Protein AF-A0A6G0Z2S0-F1 (afdb_monomer_lite)

InterPro domains:
  IPR000845 Nucleoside phosphorylase domain [PF01048] (6-72)
  IPR035994 Nucleoside phosphorylase superfamily [G3DSA:3.40.50.1580] (1-78)
  IPR035994 Nucleoside phosphorylase superfamily [SSF53167] (2-75)

Organism: Aphis craccivora (NCBI:txid307492)

Sequence (108 aa):
MEYLEKLKFNGVRNIEMESLAFAALTHHAGIKAAVVCVTLLDRLKGDQIHYPKEVLDEWQQRPQKLVCRYIKKYLSKRGLILNNHCGSVNVKSPRRFKLVQQESESYD

Foldseek 3Di:
DVVVVVCVVVVDDDDDDPVVVVVVVCVVVVHDDDDDDFDQDDVVVHDDRPDDPVVVVVRRCVSVVVVVVVVVVVCVVVVNDDPPPPPDPPPPDPVVVVVVVVVVVVVD

Radius of gyration: 26.08 Å; chains: 1; bounding box: 57×58×58 Å

Secondary structure (DSSP, 8-state):
-HHHHHHHHTT-----SSHHHHHHHHHHTT---------S--TTT-SS--S-HHHHHHHHHHHHHHHHHHHHHHHHHTTSS-----S----S-HHHHHHHHHHHHT--

Structure (mmCIF, N/CA/C/O backbone):
data_AF-A0A6G0Z2S0-F1
#
_entry.id   AF-A0A6G0Z2S0-F1
#
loop_
_atom_site.group_PDB
_atom_site.id
_atom_site.type_symbol
_atom_site.label_atom_id
_atom_site.label_alt_id
_atom_site.label_comp_id
_atom_site.label_asym_id
_atom_site.label_entity_id
_atom_site.label_seq_id
_atom_site.pdbx_PDB_ins_code
_atom_site.Cartn_x
_atom_site.Cartn_y
_atom_site.Cartn_z
_atom_site.occupancy
_atom_site.B_iso_or_equiv
_atom_site.auth_seq_id
_atom_site.auth_comp_id
_atom_site.auth_asym_id
_atom_site.auth_atom_id
_atom_site.pdbx_PDB_model_num
ATOM 1 N N . MET A 1 1 ? 17.472 3.963 -14.757 1.00 82.06 1 MET A N 1
ATOM 2 C CA . MET A 1 1 ? 16.684 3.657 -13.537 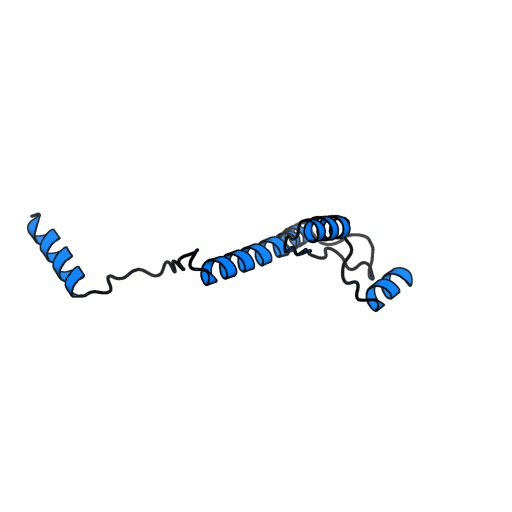1.00 82.06 1 MET A CA 1
ATOM 3 C C . MET A 1 1 ? 16.778 4.736 -12.468 1.00 82.06 1 MET A C 1
ATOM 5 O O . MET A 1 1 ? 16.147 4.613 -11.423 1.00 82.06 1 MET A O 1
ATOM 9 N N . GLU A 1 2 ? 17.483 5.825 -12.772 1.00 96.38 2 GLU A N 1
ATOM 10 C CA . GLU A 1 2 ? 17.801 6.905 -11.844 1.00 96.38 2 GLU A CA 1
ATOM 11 C C . GLU A 1 2 ? 16.577 7.470 -11.110 1.00 96.38 2 GLU A C 1
ATOM 13 O O . GLU A 1 2 ? 16.624 7.677 -9.902 1.00 96.38 2 GLU A O 1
ATOM 18 N N . TYR A 1 3 ? 15.440 7.639 -11.797 1.00 98.00 3 TYR A N 1
ATOM 19 C CA . TYR A 1 3 ? 14.217 8.139 -11.164 1.00 98.00 3 TYR A CA 1
ATOM 20 C C . TYR A 1 3 ? 13.695 7.213 -10.052 1.00 98.00 3 TYR A C 1
ATOM 22 O O . TYR A 1 3 ? 13.448 7.664 -8.936 1.00 98.00 3 TYR A O 1
ATOM 30 N N . LEU A 1 4 ? 13.562 5.910 -10.324 1.00 97.94 4 LEU A N 1
ATOM 31 C CA . LEU A 1 4 ? 13.055 4.940 -9.346 1.00 97.94 4 LEU A CA 1
ATOM 32 C C . LEU A 1 4 ? 14.047 4.727 -8.194 1.00 97.94 4 LEU A C 1
ATOM 34 O O . LEU A 1 4 ? 13.640 4.564 -7.043 1.00 97.94 4 LEU A O 1
ATOM 38 N N . GLU A 1 5 ? 15.346 4.783 -8.480 1.00 97.81 5 GLU A N 1
ATOM 39 C CA . GLU A 1 5 ? 16.394 4.741 -7.458 1.00 97.81 5 GLU A CA 1
ATOM 40 C C . GLU A 1 5 ? 16.353 5.975 -6.556 1.00 97.81 5 GLU A C 1
ATOM 42 O O . GLU A 1 5 ? 16.408 5.836 -5.333 1.00 97.81 5 GLU A O 1
ATOM 47 N N . LYS A 1 6 ? 16.143 7.167 -7.127 1.00 98.44 6 LYS A N 1
ATOM 48 C CA . LYS A 1 6 ? 15.919 8.401 -6.368 1.00 98.44 6 LYS A CA 1
ATOM 49 C C . LYS A 1 6 ? 14.677 8.295 -5.487 1.00 98.44 6 LYS A C 1
ATOM 51 O O . LYS A 1 6 ? 14.733 8.685 -4.322 1.00 98.44 6 LYS A O 1
ATOM 56 N N . LEU A 1 7 ? 13.567 7.746 -5.985 1.00 98.00 7 LEU A N 1
ATOM 57 C CA . LEU A 1 7 ? 12.373 7.513 -5.162 1.00 98.00 7 LEU A CA 1
ATOM 58 C C . LEU A 1 7 ? 12.680 6.579 -3.982 1.00 98.00 7 LEU A C 1
ATOM 60 O O . LEU A 1 7 ? 12.366 6.904 -2.835 1.00 98.00 7 LEU A O 1
ATOM 64 N N . LYS A 1 8 ? 13.352 5.452 -4.242 1.00 97.69 8 LYS A N 1
ATOM 65 C CA . LYS A 1 8 ? 13.761 4.500 -3.200 1.00 97.69 8 LYS A CA 1
ATOM 66 C C . LYS A 1 8 ? 14.693 5.141 -2.170 1.00 97.69 8 LYS A C 1
ATOM 68 O O . LYS A 1 8 ? 14.518 4.896 -0.971 1.00 97.69 8 LYS A O 1
ATOM 73 N N . PHE A 1 9 ? 15.644 5.960 -2.616 1.00 98.19 9 PHE A N 1
ATOM 74 C CA . PHE A 1 9 ? 16.543 6.728 -1.753 1.00 98.19 9 PHE A CA 1
ATOM 75 C C . PHE A 1 9 ? 15.762 7.678 -0.834 1.00 98.19 9 PHE A C 1
ATOM 77 O O . PHE A 1 9 ? 16.020 7.716 0.364 1.00 98.19 9 PHE A O 1
ATOM 84 N N . ASN A 1 10 ? 14.723 8.339 -1.353 1.00 98.31 10 ASN A N 1
ATOM 85 C CA . ASN A 1 10 ? 13.822 9.204 -0.581 1.00 98.31 10 ASN A CA 1
ATOM 86 C C . ASN A 1 10 ? 12.774 8.439 0.258 1.00 98.31 10 ASN A C 1
ATOM 88 O O . ASN A 1 10 ? 11.826 9.033 0.763 1.00 98.31 10 ASN A O 1
ATOM 92 N N . GLY A 1 11 ? 12.916 7.120 0.419 1.00 98.25 11 GLY A N 1
ATOM 93 C CA . GLY A 1 11 ? 12.063 6.323 1.304 1.00 98.25 11 GLY A CA 1
ATOM 94 C C . GLY A 1 11 ? 10.790 5.763 0.666 1.00 98.25 11 GLY A C 1
ATOM 95 O O . GLY A 1 11 ? 10.074 5.024 1.337 1.00 98.25 11 GLY A O 1
ATOM 96 N N . VAL A 1 12 ? 10.527 6.011 -0.621 1.00 97.94 12 VAL A N 1
ATOM 97 C CA . VAL A 1 12 ? 9.392 5.393 -1.326 1.00 97.94 12 VAL A CA 1
ATOM 98 C C . VAL A 1 12 ? 9.617 3.879 -1.425 1.00 97.94 12 VAL A C 1
ATOM 100 O O . VAL A 1 12 ? 10.731 3.413 -1.6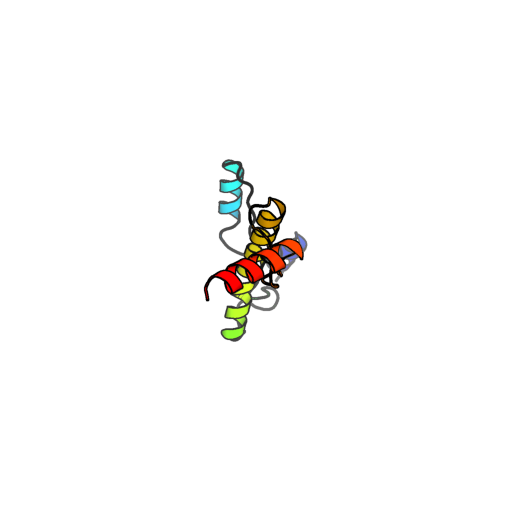91 1.00 97.94 12 VAL A O 1
ATOM 103 N N . ARG A 1 13 ? 8.573 3.088 -1.152 1.00 97.62 13 ARG A N 1
ATOM 104 C CA . ARG A 1 13 ? 8.635 1.610 -1.148 1.00 97.62 13 ARG A CA 1
ATOM 105 C C . ARG A 1 13 ? 7.635 0.945 -2.090 1.00 97.62 13 ARG A C 1
ATOM 107 O O . ARG A 1 13 ? 7.858 -0.194 -2.483 1.00 97.62 13 ARG A O 1
ATOM 114 N N . ASN A 1 14 ? 6.574 1.645 -2.469 1.00 98.19 14 ASN A N 1
ATOM 115 C CA . ASN A 1 14 ? 5.572 1.199 -3.428 1.00 98.19 14 ASN A CA 1
ATOM 116 C C . ASN A 1 14 ? 5.029 2.402 -4.215 1.00 98.19 14 ASN A C 1
ATOM 118 O O . ASN A 1 14 ? 5.306 3.550 -3.871 1.00 98.19 14 ASN A O 1
ATOM 122 N N . ILE A 1 15 ? 4.279 2.119 -5.278 1.00 98.12 15 ILE A N 1
ATOM 123 C CA . ILE A 1 15 ? 3.628 3.113 -6.135 1.00 98.12 15 ILE A CA 1
ATOM 124 C C . ILE A 1 15 ? 2.193 2.623 -6.373 1.00 98.12 15 ILE A C 1
ATOM 126 O O . ILE A 1 15 ? 2.002 1.457 -6.713 1.00 98.12 15 ILE A O 1
ATOM 130 N N . GLU A 1 16 ? 1.212 3.493 -6.157 1.00 97.94 16 GLU A N 1
ATOM 131 C CA . GLU A 1 16 ? -0.226 3.298 -6.404 1.00 97.94 16 GLU A CA 1
ATOM 132 C C . GLU A 1 16 ? -0.848 4.662 -6.772 1.00 97.94 16 GLU A C 1
ATOM 134 O O . GLU A 1 16 ? -0.092 5.612 -6.996 1.00 97.94 16 GLU A O 1
ATOM 139 N N . MET A 1 17 ? -2.171 4.763 -6.937 1.00 98.31 17 MET A N 1
ATOM 140 C CA . MET A 1 17 ? -2.795 5.930 -7.579 1.00 98.31 17 MET A CA 1
ATOM 141 C C . MET A 1 17 ? -3.840 6.647 -6.711 1.00 98.31 17 MET A C 1
ATOM 143 O O . MET A 1 17 ? -4.354 7.688 -7.117 1.00 98.31 17 MET A O 1
ATOM 147 N N . GLU A 1 18 ? -4.142 6.147 -5.513 1.00 98.38 18 GLU A N 1
ATOM 148 C CA . GLU A 1 18 ? -5.297 6.577 -4.724 1.00 98.38 18 GLU A CA 1
ATOM 149 C C . GLU A 1 18 ? -4.915 7.212 -3.375 1.00 98.38 18 GLU A C 1
ATOM 151 O O . GLU A 1 18 ? -5.668 8.035 -2.839 1.00 98.38 18 GLU A O 1
ATOM 156 N N . SER A 1 19 ? -3.751 6.868 -2.813 1.00 97.75 19 SER A N 1
ATOM 157 C CA . SER A 1 19 ? -3.396 7.190 -1.425 1.00 97.75 19 SER A CA 1
ATOM 158 C C . SER A 1 19 ? -3.289 8.684 -1.156 1.00 97.75 19 SER A C 1
ATOM 160 O O . SER A 1 19 ? -3.670 9.120 -0.071 1.00 97.75 19 SER A O 1
ATOM 162 N N . LEU A 1 20 ? -2.829 9.480 -2.127 1.00 97.81 20 LEU A N 1
ATOM 163 C CA . LEU A 1 20 ? -2.675 10.926 -1.961 1.00 97.81 20 LEU A CA 1
ATOM 164 C C . LEU A 1 20 ? -4.027 11.601 -1.712 1.00 97.81 20 LEU A C 1
ATOM 166 O O . LEU A 1 20 ? -4.195 12.311 -0.718 1.00 97.81 20 LEU A O 1
ATOM 170 N N . ALA A 1 21 ? -4.997 11.354 -2.594 1.00 98.38 21 ALA A N 1
ATOM 171 C CA . ALA A 1 21 ? -6.334 11.923 -2.468 1.00 98.38 21 ALA A CA 1
ATOM 172 C C . ALA A 1 21 ? -7.034 11.391 -1.209 1.00 98.38 21 ALA A C 1
ATOM 174 O O . ALA A 1 21 ? -7.607 12.165 -0.442 1.00 98.38 21 ALA A O 1
ATOM 175 N N . PHE A 1 22 ? -6.921 10.086 -0.944 1.00 98.56 22 PHE A N 1
ATOM 176 C CA . PHE A 1 22 ? -7.492 9.459 0.245 1.00 98.56 22 PHE A CA 1
ATOM 177 C C . PHE A 1 22 ? -6.938 10.053 1.550 1.00 98.56 22 PHE A C 1
ATOM 179 O O . PHE A 1 22 ? -7.709 10.402 2.447 1.00 98.56 22 PHE A O 1
ATOM 186 N N . ALA A 1 23 ? -5.617 10.214 1.660 1.00 98.31 23 ALA A N 1
ATOM 187 C CA . ALA A 1 23 ? -4.971 10.786 2.837 1.00 98.31 23 ALA A CA 1
ATOM 188 C C . ALA A 1 23 ? -5.337 12.265 3.025 1.00 98.31 23 ALA A C 1
ATOM 190 O O . ALA A 1 23 ? -5.643 12.678 4.141 1.00 98.31 23 ALA A O 1
ATOM 191 N N . ALA A 1 24 ? -5.367 13.053 1.944 1.00 98.44 24 ALA A N 1
ATOM 192 C CA . ALA A 1 24 ? -5.733 14.465 2.012 1.00 98.44 24 ALA A CA 1
ATOM 193 C C . ALA A 1 24 ? -7.180 14.663 2.496 1.00 98.44 24 ALA A C 1
ATOM 195 O O . ALA A 1 24 ? -7.426 15.453 3.410 1.00 98.44 24 ALA A O 1
ATOM 196 N N . LEU A 1 25 ? -8.129 13.907 1.933 1.00 98.69 25 LEU A N 1
ATOM 197 C CA . LEU A 1 25 ? -9.549 13.999 2.287 1.00 98.69 25 LEU A CA 1
ATOM 198 C C . LEU A 1 25 ? -9.819 13.534 3.723 1.00 98.69 25 LEU A C 1
ATOM 200 O O . LEU A 1 25 ? -10.529 14.205 4.471 1.00 98.69 25 LEU A O 1
ATOM 204 N N . THR A 1 26 ? -9.237 12.406 4.133 1.00 98.62 26 THR A N 1
ATOM 205 C CA . THR A 1 26 ? -9.438 11.860 5.487 1.00 98.62 26 THR A CA 1
ATOM 206 C C . THR A 1 26 ? -8.808 12.742 6.559 1.00 98.62 26 THR A C 1
ATOM 208 O O . THR A 1 26 ? -9.438 12.988 7.589 1.00 98.62 26 THR A O 1
ATOM 211 N N . HIS A 1 27 ? -7.620 13.290 6.291 1.00 98.50 27 HIS A N 1
ATOM 212 C CA . HIS A 1 27 ? -6.991 1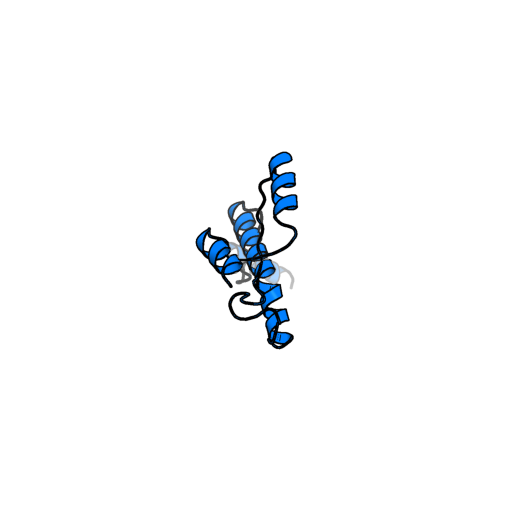4.279 7.159 1.00 98.50 27 HIS A CA 1
ATOM 213 C C . HIS A 1 27 ? -7.860 15.534 7.306 1.00 98.50 27 HIS A C 1
ATOM 215 O O . HIS A 1 27 ? -8.105 15.972 8.429 1.00 98.50 27 HIS A O 1
ATOM 221 N N . HIS A 1 28 ? -8.381 16.075 6.197 1.00 98.38 28 HIS A N 1
ATOM 222 C CA . HIS A 1 28 ? -9.267 17.242 6.226 1.00 98.38 28 HIS A CA 1
ATOM 223 C C . HIS A 1 28 ? -10.549 16.991 7.038 1.00 98.38 28 HIS A C 1
ATOM 225 O O . HIS A 1 28 ? -10.991 17.864 7.778 1.00 98.38 28 HIS A O 1
ATOM 231 N N . ALA A 1 29 ? -11.109 15.782 6.965 1.00 98.56 29 ALA A N 1
ATOM 232 C CA . ALA A 1 29 ? -12.298 15.387 7.720 1.00 98.56 29 ALA A CA 1
ATOM 233 C C . ALA A 1 29 ? -12.028 15.023 9.200 1.00 98.56 29 ALA A C 1
ATOM 235 O O . ALA A 1 29 ? -12.959 14.652 9.914 1.00 98.56 29 ALA A O 1
ATOM 236 N N . GLY A 1 30 ? -10.776 15.066 9.675 1.00 98.19 30 GLY A N 1
ATOM 237 C CA . GLY A 1 30 ? -10.419 14.644 11.037 1.00 98.19 30 GLY A CA 1
ATOM 238 C C . GLY A 1 30 ? -10.537 13.131 11.277 1.00 98.19 30 GLY A C 1
ATOM 239 O O . GLY A 1 30 ? -10.645 12.682 12.421 1.00 98.19 30 GLY A O 1
ATOM 240 N N . ILE A 1 31 ? -10.521 12.325 10.212 1.00 98.44 31 ILE A N 1
ATOM 241 C CA . ILE A 1 31 ? -10.668 10.869 10.269 1.00 98.44 31 ILE A CA 1
ATOM 242 C C . ILE A 1 31 ? -9.282 10.221 10.295 1.00 98.44 31 ILE A C 1
ATOM 244 O O . ILE A 1 31 ? -8.456 10.429 9.409 1.00 98.44 31 ILE A O 1
ATOM 248 N N . LYS A 1 32 ? -9.031 9.365 11.292 1.00 97.94 32 LYS A N 1
ATOM 249 C CA . LYS A 1 32 ? -7.820 8.532 11.318 1.00 97.94 32 LYS A CA 1
ATOM 250 C C . LYS A 1 32 ? -7.898 7.490 10.207 1.00 97.94 32 LYS A C 1
ATOM 252 O O . LYS A 1 32 ? -8.765 6.620 10.246 1.00 97.94 32 LYS A O 1
ATOM 257 N N . ALA A 1 33 ? -6.964 7.553 9.267 1.00 97.75 33 ALA A N 1
ATOM 258 C CA . ALA A 1 33 ? -6.923 6.674 8.110 1.00 97.75 33 ALA A CA 1
ATOM 259 C C . ALA A 1 33 ? -5.544 6.028 7.932 1.00 97.75 33 ALA A C 1
ATOM 261 O O . ALA A 1 33 ? -4.536 6.511 8.448 1.00 97.75 33 ALA A O 1
ATOM 262 N N . ALA A 1 34 ? -5.516 4.910 7.212 1.00 97.81 34 ALA A N 1
ATOM 263 C CA . ALA A 1 34 ? -4.301 4.205 6.830 1.00 97.81 34 ALA A CA 1
ATOM 264 C C . ALA A 1 34 ? -4.507 3.545 5.464 1.00 97.81 34 ALA A C 1
ATOM 266 O O . ALA A 1 34 ? -5.617 3.118 5.147 1.00 97.81 34 ALA A O 1
ATOM 267 N N . VAL A 1 35 ? -3.430 3.429 4.689 1.00 98.12 35 VAL A N 1
ATOM 268 C CA . VAL A 1 35 ? -3.410 2.718 3.407 1.00 98.12 35 VAL A CA 1
ATOM 269 C C . VAL A 1 35 ? -2.551 1.469 3.564 1.00 98.12 35 VAL A C 1
ATOM 271 O O . VAL A 1 35 ? -1.441 1.532 4.092 1.00 98.12 35 VAL A O 1
ATOM 274 N N . VAL A 1 36 ? -3.077 0.322 3.138 1.00 98.25 36 VAL A N 1
ATOM 275 C CA . VAL A 1 36 ? -2.392 -0.973 3.211 1.00 98.25 36 VAL A CA 1
ATOM 276 C C . VAL A 1 36 ? -2.404 -1.591 1.823 1.00 98.25 36 VAL A C 1
ATOM 278 O O . VAL A 1 36 ? -3.439 -2.067 1.365 1.00 98.25 36 VAL A O 1
ATOM 281 N N . CYS A 1 37 ? -1.244 -1.605 1.173 1.00 98.31 37 CYS A N 1
ATOM 282 C CA . CYS A 1 37 ? -1.079 -2.151 -0.170 1.00 98.31 37 CYS A CA 1
ATOM 283 C C . CYS A 1 37 ? -0.201 -3.403 -0.152 1.00 98.31 37 CYS A C 1
ATOM 285 O O . CYS A 1 37 ? 0.652 -3.578 0.719 1.00 98.31 37 CYS A O 1
ATOM 287 N N . VAL A 1 38 ? -0.389 -4.257 -1.155 1.00 98.19 38 VAL A N 1
ATOM 288 C CA . VAL A 1 38 ? 0.557 -5.318 -1.512 1.00 98.19 38 VAL A CA 1
ATOM 289 C C . VAL A 1 38 ? 1.297 -4.911 -2.782 1.00 98.19 38 VAL A C 1
ATOM 291 O O . VAL A 1 38 ? 0.725 -4.261 -3.654 1.00 98.19 38 VAL A O 1
ATOM 294 N N . THR A 1 39 ? 2.571 -5.274 -2.895 1.00 97.75 39 THR A N 1
ATOM 295 C CA . THR A 1 39 ? 3.356 -5.069 -4.115 1.00 97.75 39 THR A CA 1
ATOM 296 C C 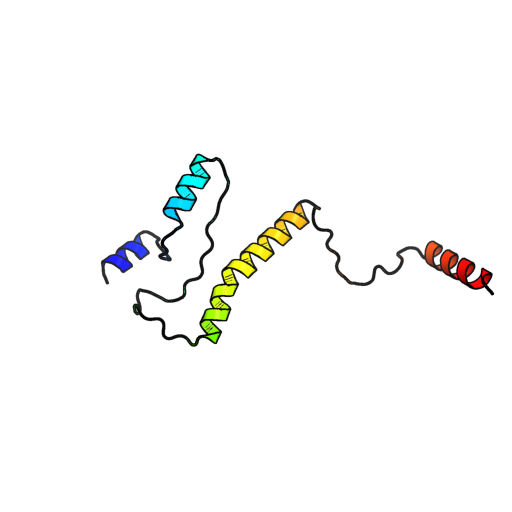. THR A 1 39 ? 3.247 -6.299 -5.015 1.00 97.75 39 THR A C 1
ATOM 298 O O . THR A 1 39 ? 3.490 -7.418 -4.571 1.00 97.75 39 THR A O 1
ATOM 301 N N . LEU A 1 40 ? 2.876 -6.095 -6.282 1.00 97.75 40 LEU A N 1
ATOM 302 C CA . LEU A 1 40 ? 2.741 -7.180 -7.269 1.00 97.75 40 LEU A CA 1
ATOM 303 C C . LEU A 1 40 ? 3.997 -7.378 -8.127 1.00 97.75 40 LEU A C 1
ATOM 305 O O . LEU A 1 40 ? 4.166 -8.419 -8.756 1.00 97.75 40 LEU A O 1
ATOM 309 N N . LEU A 1 41 ? 4.885 -6.385 -8.153 1.00 97.19 41 LEU A N 1
ATOM 310 C CA . LEU A 1 41 ? 6.166 -6.451 -8.841 1.00 97.19 41 LEU A CA 1
ATOM 311 C C . LEU A 1 41 ? 7.189 -5.508 -8.206 1.00 97.19 41 LEU A C 1
ATOM 313 O O . LEU A 1 41 ? 6.835 -4.541 -7.529 1.00 97.19 41 LEU A O 1
ATOM 317 N N . ASP A 1 42 ? 8.462 -5.791 -8.466 1.00 97.19 42 ASP A N 1
ATOM 318 C CA . ASP A 1 42 ? 9.580 -4.905 -8.158 1.00 97.19 42 ASP A CA 1
ATOM 319 C C . ASP A 1 42 ? 9.931 -4.095 -9.411 1.00 97.19 42 ASP A C 1
ATOM 321 O O . ASP A 1 42 ? 10.561 -4.608 -10.336 1.00 97.19 42 ASP A O 1
ATOM 325 N N . ARG A 1 43 ? 9.533 -2.817 -9.421 1.00 97.50 43 ARG A N 1
ATOM 326 C CA . ARG A 1 43 ? 9.767 -1.890 -10.541 1.00 97.50 43 ARG A CA 1
ATOM 327 C C . ARG A 1 43 ? 11.247 -1.674 -10.857 1.00 97.50 43 ARG A C 1
ATOM 329 O O . ARG A 1 43 ? 11.564 -1.225 -11.949 1.00 97.50 43 ARG A O 1
ATOM 336 N N . LEU A 1 44 ? 12.161 -1.994 -9.936 1.00 96.88 44 LEU A N 1
ATOM 337 C CA . LEU A 1 44 ? 13.599 -1.931 -10.211 1.00 96.88 44 LEU A CA 1
ATOM 338 C C . LEU A 1 44 ? 14.094 -3.102 -11.067 1.00 96.88 44 LEU A C 1
ATOM 340 O O . LEU A 1 44 ? 15.191 -3.024 -11.612 1.00 96.88 44 LEU A O 1
ATOM 344 N N . LYS A 1 45 ? 13.305 -4.174 -11.182 1.00 96.56 45 LYS A N 1
ATOM 345 C CA . LYS A 1 45 ? 13.648 -5.389 -11.935 1.00 96.56 45 LYS A CA 1
ATOM 346 C C . LYS A 1 45 ? 12.878 -5.528 -13.246 1.00 96.56 45 LYS A C 1
ATOM 348 O O . LYS A 1 45 ? 13.260 -6.344 -14.077 1.00 96.56 45 LYS A O 1
ATOM 353 N N . GLY A 1 46 ? 11.812 -4.756 -13.433 1.00 96.31 46 GLY A N 1
ATOM 354 C CA . GLY A 1 46 ? 11.014 -4.755 -14.652 1.00 96.31 46 GLY A CA 1
ATOM 355 C C . GLY A 1 46 ? 9.644 -4.119 -14.447 1.00 96.31 46 GLY A C 1
ATOM 356 O O . GLY A 1 46 ? 9.254 -3.789 -13.328 1.00 96.31 46 GLY A O 1
ATOM 357 N N . ASP A 1 47 ? 8.909 -3.964 -15.545 1.00 97.19 47 ASP A N 1
ATOM 358 C CA . ASP A 1 47 ? 7.589 -3.321 -15.551 1.00 97.19 47 ASP A CA 1
ATOM 359 C C . ASP A 1 47 ? 6.429 -4.308 -15.730 1.00 97.19 47 ASP A C 1
ATOM 361 O O . ASP A 1 47 ? 5.284 -3.972 -15.436 1.00 97.19 47 ASP A O 1
ATOM 365 N N . GLN A 1 48 ? 6.711 -5.522 -16.207 1.00 97.62 48 GLN A N 1
ATOM 366 C CA . GLN A 1 48 ? 5.702 -6.537 -16.494 1.00 97.62 48 GLN A CA 1
ATOM 367 C C . GLN A 1 48 ? 5.580 -7.541 -15.346 1.00 97.62 48 GLN A C 1
ATOM 369 O O . GLN A 1 48 ? 6.557 -7.900 -14.686 1.00 97.62 48 GLN A O 1
ATOM 374 N N . ILE A 1 49 ? 4.355 -8.009 -15.112 1.00 96.56 49 ILE A N 1
ATOM 375 C CA . ILE A 1 49 ? 4.069 -9.043 -14.120 1.00 96.56 49 ILE A CA 1
ATOM 376 C C . ILE A 1 49 ? 4.221 -10.405 -14.798 1.00 96.56 49 ILE A C 1
ATOM 378 O O . ILE A 1 49 ? 3.488 -10.722 -15.729 1.00 96.56 49 ILE A O 1
ATOM 382 N N . HIS A 1 50 ? 5.157 -11.217 -14.309 1.00 94.88 50 HIS A N 1
ATOM 383 C CA . HIS A 1 50 ? 5.435 -12.556 -14.849 1.00 94.88 50 HIS A CA 1
ATOM 384 C C . HIS A 1 50 ? 4.996 -13.696 -13.919 1.00 94.88 50 HIS A C 1
ATOM 386 O O . HIS A 1 50 ? 5.244 -14.864 -14.208 1.00 94.88 50 HIS A O 1
ATOM 392 N N . TYR A 1 51 ? 4.371 -13.372 -12.786 1.00 95.81 51 TYR A N 1
ATOM 393 C CA . TYR A 1 51 ? 3.932 -14.371 -11.817 1.00 95.81 51 TYR A CA 1
ATOM 394 C C . TYR A 1 51 ? 2.633 -15.061 -12.268 1.00 95.81 51 TYR A C 1
ATOM 396 O O . TYR A 1 51 ? 1.771 -14.394 -12.846 1.00 95.81 51 TYR A O 1
ATOM 404 N N . PRO A 1 52 ? 2.458 -16.366 -11.977 1.00 97.44 52 PRO A N 1
ATOM 405 C CA . PRO A 1 52 ? 1.211 -17.079 -12.245 1.00 97.44 52 PRO A CA 1
ATOM 406 C C . PRO A 1 52 ? 0.013 -16.431 -11.549 1.00 97.44 52 PRO A C 1
ATOM 408 O O . PRO A 1 52 ? 0.148 -15.825 -10.480 1.00 97.44 52 PRO A O 1
ATOM 411 N N . LYS A 1 53 ? -1.177 -16.609 -12.126 1.00 97.44 53 LYS A N 1
ATOM 412 C CA . LYS A 1 53 ? -2.421 -16.033 -11.605 1.00 97.44 53 LYS A CA 1
ATOM 413 C C . LYS A 1 53 ? -2.682 -16.452 -10.158 1.00 97.44 53 LYS A C 1
ATOM 415 O O . LYS A 1 53 ? -3.055 -15.620 -9.342 1.00 97.44 53 LYS A O 1
ATOM 420 N N . GLU A 1 54 ? -2.412 -17.707 -9.821 1.00 97.94 54 GLU A N 1
ATOM 421 C CA . GLU A 1 54 ? -2.631 -18.271 -8.487 1.00 97.94 54 GLU A CA 1
ATOM 422 C C . GLU A 1 54 ? -1.789 -17.545 -7.426 1.00 97.94 54 GLU A C 1
ATOM 424 O O . GLU A 1 54 ? -2.245 -17.311 -6.306 1.00 97.94 54 GLU A O 1
ATOM 429 N N . VAL A 1 55 ? -0.571 -17.133 -7.794 1.00 97.88 55 VAL A N 1
ATOM 430 C CA . VAL A 1 55 ? 0.335 -16.370 -6.923 1.00 97.88 55 VAL A CA 1
ATOM 431 C C . VAL A 1 55 ? -0.181 -14.945 -6.727 1.00 97.88 55 VAL A C 1
ATOM 433 O O . VAL A 1 55 ? -0.186 -14.433 -5.607 1.00 97.88 55 VAL A O 1
ATOM 436 N N . LEU A 1 56 ? -0.653 -14.302 -7.798 1.00 97.94 56 LEU A N 1
ATOM 437 C CA . LEU A 1 56 ? -1.227 -12.957 -7.720 1.00 97.94 56 LEU A CA 1
ATOM 438 C C . LEU A 1 56 ? -2.506 -12.941 -6.877 1.00 97.94 56 LEU A C 1
ATOM 440 O O . LEU A 1 56 ? -2.660 -12.060 -6.029 1.00 97.94 56 LEU A O 1
ATOM 444 N N . ASP A 1 57 ? -3.372 -13.941 -7.051 1.00 97.88 57 ASP A N 1
ATOM 445 C CA . ASP A 1 57 ? -4.599 -14.116 -6.273 1.00 97.88 57 ASP A CA 1
ATOM 446 C C . ASP A 1 57 ? -4.273 -14.270 -4.773 1.00 97.88 57 ASP A C 1
ATOM 448 O O . ASP A 1 57 ? -4.906 -13.648 -3.915 1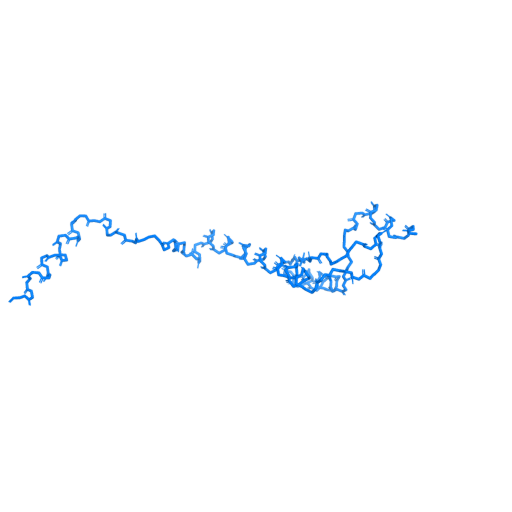.00 97.88 57 ASP A O 1
ATOM 452 N N . GLU A 1 58 ? -3.226 -15.030 -4.427 1.00 98.25 58 GLU A N 1
ATOM 453 C CA . GLU A 1 58 ? -2.752 -15.159 -3.044 1.00 98.25 58 GLU A CA 1
ATOM 454 C C . GLU A 1 58 ? -2.249 -13.822 -2.472 1.00 98.25 58 GLU A C 1
ATOM 456 O O . GLU A 1 58 ? -2.549 -13.476 -1.322 1.00 98.25 58 GLU A O 1
ATOM 461 N N . TRP A 1 59 ? -1.493 -13.050 -3.257 1.00 98.38 59 TRP A N 1
ATOM 462 C CA . TRP A 1 59 ? -0.914 -11.779 -2.816 1.00 98.38 59 TRP A CA 1
ATOM 463 C C . TRP A 1 59 ? -1.973 -10.707 -2.591 1.00 98.38 59 TRP A C 1
ATOM 465 O O . TRP A 1 59 ? -1.932 -10.019 -1.567 1.00 98.38 59 TRP A O 1
ATOM 475 N N . GLN A 1 60 ? -2.953 -10.609 -3.488 1.00 97.31 60 GLN A N 1
ATOM 476 C CA . GLN A 1 60 ? -4.068 -9.665 -3.378 1.00 97.31 60 GLN A CA 1
ATOM 477 C C . GLN A 1 60 ? -4.893 -9.871 -2.099 1.00 97.31 60 GLN A C 1
ATOM 479 O O . GLN A 1 60 ? -5.433 -8.915 -1.548 1.00 97.31 60 GLN A O 1
ATOM 484 N N . GLN A 1 61 ? -4.920 -11.089 -1.551 1.00 98.25 61 GLN A N 1
ATOM 485 C CA . GLN A 1 61 ? -5.594 -11.390 -0.285 1.00 98.25 61 GLN A CA 1
ATOM 486 C C . GLN A 1 61 ? -4.830 -10.900 0.961 1.00 98.25 61 GLN A C 1
ATOM 488 O O . GLN A 1 61 ? -5.396 -10.831 2.058 1.00 98.25 61 GLN A O 1
ATOM 493 N N . ARG A 1 62 ? -3.534 -10.574 0.855 1.00 98.44 62 ARG A N 1
ATOM 494 C CA . ARG A 1 62 ? -2.684 -10.241 2.016 1.00 98.44 62 ARG A CA 1
ATOM 495 C C . ARG A 1 62 ? -3.121 -8.961 2.749 1.00 98.44 62 ARG A C 1
ATOM 497 O O . ARG A 1 62 ? -3.227 -9.032 3.979 1.00 98.44 62 ARG A O 1
ATOM 504 N N . PRO A 1 63 ? -3.428 -7.831 2.075 1.00 98.44 63 PRO A N 1
ATOM 505 C CA . PRO A 1 63 ? -3.926 -6.629 2.745 1.00 98.44 63 PRO A CA 1
ATOM 506 C C . PRO A 1 63 ? -5.230 -6.888 3.502 1.00 98.44 63 PRO A C 1
ATOM 508 O O . PRO A 1 63 ? -5.340 -6.529 4.674 1.00 98.44 63 PRO A O 1
ATOM 511 N N . GLN A 1 64 ? -6.177 -7.601 2.881 1.00 98.06 64 GLN A N 1
ATOM 512 C CA . GLN A 1 64 ? -7.454 -7.948 3.507 1.00 98.06 64 GLN A CA 1
ATOM 513 C C . GLN A 1 64 ? -7.242 -8.790 4.770 1.00 98.06 64 GLN A C 1
ATOM 515 O O . GLN A 1 64 ? -7.747 -8.442 5.836 1.00 98.06 64 GLN A O 1
ATOM 520 N N . LYS A 1 65 ? -6.427 -9.850 4.697 1.00 98.31 65 LYS A N 1
ATOM 521 C CA . LYS A 1 65 ? -6.101 -10.694 5.860 1.00 98.31 65 LYS A CA 1
ATOM 522 C C . LYS A 1 65 ? -5.487 -9.885 7.008 1.00 98.31 65 LYS A C 1
ATOM 524 O O . LYS A 1 65 ? -5.847 -10.100 8.170 1.00 98.31 65 LYS A O 1
ATOM 529 N N . LEU A 1 66 ? -4.578 -8.958 6.700 1.00 98.25 66 LEU A N 1
ATOM 530 C CA . LEU A 1 66 ? -3.941 -8.094 7.695 1.00 98.25 66 LEU A CA 1
ATOM 531 C C . LEU A 1 66 ? -4.958 -7.160 8.365 1.00 98.25 66 LEU A C 1
ATOM 533 O O . LEU A 1 66 ? -5.024 -7.111 9.596 1.00 98.25 66 LEU A O 1
ATOM 537 N N . VAL A 1 67 ? -5.780 -6.472 7.571 1.00 98.19 67 VAL A N 1
ATOM 538 C CA . VAL A 1 67 ? -6.800 -5.539 8.068 1.00 98.19 67 VAL A CA 1
ATOM 539 C C . VAL A 1 67 ? -7.866 -6.276 8.883 1.00 98.19 67 VAL A C 1
ATOM 541 O O . VAL A 1 67 ? -8.172 -5.855 9.999 1.00 98.19 67 VAL A O 1
ATOM 544 N N . CYS A 1 68 ? -8.357 -7.431 8.423 1.00 97.88 68 CYS A N 1
ATOM 545 C CA . CYS A 1 68 ? -9.290 -8.265 9.188 1.00 97.88 68 CYS A CA 1
ATOM 546 C C . CYS A 1 68 ? -8.713 -8.664 10.555 1.00 97.88 68 CYS A C 1
ATOM 548 O O . CYS A 1 68 ? -9.405 -8.598 11.574 1.00 97.88 68 CYS A O 1
ATOM 550 N N . ARG A 1 69 ? -7.428 -9.043 10.610 1.00 97.31 69 ARG A N 1
ATOM 551 C CA . ARG A 1 69 ? -6.753 -9.386 11.870 1.00 97.31 69 ARG A CA 1
ATOM 552 C C . ARG A 1 69 ? -6.617 -8.177 12.795 1.00 97.31 69 ARG A C 1
ATOM 554 O O . ARG A 1 69 ? -6.820 -8.323 14.002 1.00 97.31 69 ARG A O 1
ATOM 561 N N . TYR A 1 70 ? -6.296 -7.004 12.249 1.00 97.00 70 TYR A N 1
ATOM 562 C CA . TYR A 1 70 ? -6.251 -5.756 13.008 1.00 97.00 70 TYR A CA 1
ATOM 563 C C . TYR A 1 70 ? -7.621 -5.420 13.610 1.00 97.00 70 TYR A C 1
ATOM 565 O O . TYR A 1 70 ? -7.713 -5.221 14.821 1.00 97.00 70 TYR A O 1
ATOM 573 N N . ILE A 1 71 ? -8.684 -5.449 12.797 1.00 96.38 71 ILE A N 1
ATOM 574 C CA . ILE A 1 71 ? -10.064 -5.187 13.229 1.00 96.38 71 ILE A CA 1
ATOM 575 C C . ILE A 1 71 ? -10.470 -6.160 14.338 1.00 96.38 71 ILE A C 1
ATOM 577 O O . ILE A 1 71 ? -10.921 -5.727 15.397 1.00 96.38 71 ILE A O 1
ATOM 581 N N . LYS A 1 72 ? -10.234 -7.467 14.151 1.00 95.06 72 LYS A N 1
ATOM 582 C CA . LYS A 1 72 ? -10.532 -8.482 15.172 1.00 95.06 72 LYS A CA 1
ATOM 583 C C . LYS A 1 72 ? -9.826 -8.166 16.491 1.00 95.06 72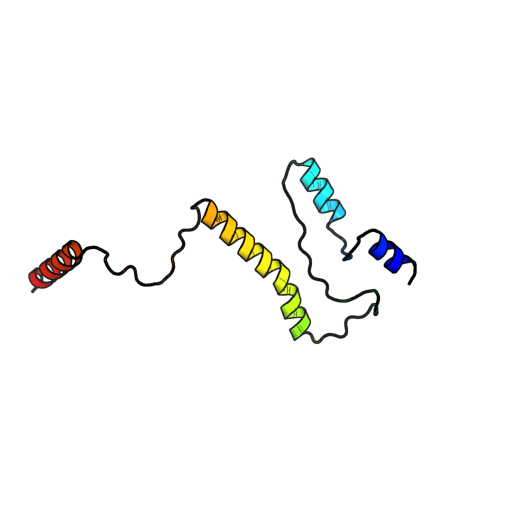 LYS A C 1
ATOM 585 O O . LYS A 1 72 ? -10.471 -8.109 17.532 1.00 95.06 72 LYS A O 1
ATOM 590 N N . LYS A 1 73 ? -8.516 -7.896 16.455 1.00 94.75 73 LYS A N 1
ATOM 591 C CA . LYS A 1 73 ? -7.730 -7.556 17.654 1.00 94.75 73 LYS A CA 1
ATOM 592 C C . LYS A 1 73 ? -8.234 -6.276 18.324 1.00 94.75 73 LYS A C 1
ATOM 594 O O . LYS A 1 73 ? -8.273 -6.210 19.550 1.00 94.75 73 LYS A O 1
ATOM 599 N N . TYR A 1 74 ? -8.597 -5.268 17.537 1.00 94.31 74 TYR A N 1
ATOM 600 C CA . TYR A 1 74 ? -9.118 -4.000 18.035 1.00 94.31 74 TYR A CA 1
ATOM 601 C C . TYR A 1 74 ? -10.455 -4.182 18.762 1.00 94.31 74 TYR A C 1
ATOM 603 O O . TYR A 1 74 ? -10.608 -3.719 19.891 1.00 94.31 74 TYR A O 1
ATOM 611 N N . LEU A 1 75 ? -11.392 -4.910 18.153 1.00 93.88 75 LEU A N 1
ATOM 612 C CA . LEU A 1 75 ? -12.706 -5.174 18.737 1.00 93.88 75 LEU A CA 1
ATOM 613 C C . LEU A 1 75 ? -12.618 -6.082 19.971 1.00 93.88 75 LEU A C 1
ATOM 615 O O . LEU A 1 75 ? -13.254 -5.783 20.980 1.00 93.88 75 LEU A O 1
ATOM 619 N N . SER A 1 76 ? -11.774 -7.121 19.947 1.00 92.44 76 SER A N 1
ATOM 620 C CA . SER A 1 76 ? -11.513 -7.961 21.126 1.00 92.44 76 SER A CA 1
ATOM 621 C C . SER A 1 76 ? -10.949 -7.148 22.294 1.00 92.44 76 SER A C 1
ATOM 623 O O . SER A 1 76 ? -11.399 -7.308 23.423 1.00 92.44 76 SER A O 1
ATOM 625 N N . LYS A 1 77 ? -10.007 -6.224 22.042 1.00 91.62 77 LYS A N 1
ATOM 626 C CA . LYS A 1 77 ? -9.467 -5.331 23.086 1.00 91.62 77 LYS A CA 1
ATOM 627 C C . LYS A 1 77 ? -10.518 -4.401 23.690 1.00 91.62 77 LYS A C 1
ATOM 629 O O . LYS A 1 77 ? -10.370 -3.995 24.835 1.00 91.62 77 LYS A O 1
ATOM 634 N N . ARG A 1 78 ? -11.555 -4.053 22.926 1.00 90.31 78 ARG A N 1
ATOM 635 C CA . ARG A 1 78 ? -12.681 -3.233 23.389 1.00 90.31 78 ARG A CA 1
ATOM 636 C C . ARG A 1 78 ? -13.803 -4.047 24.041 1.00 90.31 78 ARG A C 1
ATOM 638 O O . ARG A 1 78 ? -14.798 -3.459 24.440 1.00 90.31 78 ARG A O 1
ATOM 645 N N . GLY A 1 79 ? -13.674 -5.375 24.117 1.00 85.94 79 GLY A N 1
ATOM 646 C CA . GLY A 1 79 ? -14.730 -6.260 24.618 1.00 85.94 79 GLY A CA 1
ATOM 647 C C . GLY A 1 79 ? -15.936 -6.390 23.680 1.00 85.94 79 GLY A C 1
ATOM 648 O O . GLY A 1 79 ? -16.945 -6.965 24.066 1.00 85.94 79 GLY A O 1
ATOM 649 N N . LEU A 1 80 ? -15.837 -5.882 22.447 1.00 80.44 80 LEU A N 1
ATOM 650 C CA . LEU A 1 80 ? -16.919 -5.899 21.453 1.00 80.44 80 LEU A CA 1
ATOM 651 C C . LEU A 1 80 ? -16.998 -7.225 20.686 1.00 80.44 80 LEU A C 1
ATOM 653 O O . LEU A 1 80 ? -17.980 -7.497 20.005 1.00 80.44 80 LEU A O 1
ATOM 657 N N . ILE A 1 81 ? -15.960 -8.055 20.794 1.00 69.50 81 ILE A N 1
ATOM 658 C CA . ILE A 1 81 ? -15.974 -9.450 20.361 1.00 69.50 81 ILE A CA 1
ATOM 659 C C . ILE A 1 81 ? -15.607 -10.290 21.578 1.00 69.50 81 ILE A C 1
ATOM 661 O O . ILE A 1 81 ? -14.466 -10.240 22.046 1.00 69.50 81 ILE A O 1
ATOM 665 N N . LEU A 1 82 ? -16.563 -11.081 22.070 1.00 58.59 82 LEU A N 1
ATOM 666 C CA . LEU A 1 82 ? -16.265 -12.197 22.959 1.00 58.59 82 LEU A CA 1
ATOM 667 C C . LEU A 1 82 ? -15.354 -13.149 22.184 1.00 58.59 82 LEU A C 1
ATOM 669 O O . LEU A 1 82 ? -15.713 -13.625 21.105 1.00 58.59 82 LEU A O 1
ATOM 673 N N . ASN A 1 83 ? -14.163 -13.418 22.717 1.00 54.44 83 ASN A N 1
ATOM 674 C CA . ASN A 1 83 ? -13.374 -14.561 22.282 1.00 54.44 83 ASN A CA 1
ATOM 675 C C . ASN A 1 83 ? -14.165 -15.824 22.645 1.00 54.44 83 ASN A C 1
ATOM 677 O O . ASN A 1 83 ? -13.877 -16.478 23.645 1.00 54.44 83 ASN A O 1
ATOM 681 N N . ASN A 1 84 ? -15.144 -16.189 21.821 1.00 48.12 84 ASN A N 1
ATOM 682 C CA . ASN A 1 84 ? -15.612 -17.556 21.738 1.00 48.12 84 ASN A CA 1
ATOM 683 C C . ASN A 1 84 ? -14.468 -18.340 21.098 1.00 48.12 84 ASN A C 1
ATOM 685 O O . ASN A 1 84 ? -14.458 -18.636 19.904 1.00 48.12 84 ASN A O 1
ATOM 689 N N . HIS A 1 85 ? -13.467 -18.672 21.911 1.00 46.12 85 HIS A N 1
ATOM 690 C CA . HIS A 1 85 ? -12.884 -19.985 21.765 1.00 46.12 85 HIS A CA 1
ATOM 691 C C . HIS A 1 85 ? -14.061 -20.954 21.850 1.00 46.12 85 HIS A C 1
ATOM 693 O O . HIS A 1 85 ? -14.652 -21.141 22.909 1.00 46.12 85 HIS A O 1
ATOM 699 N N . CYS A 1 86 ? -14.426 -21.527 20.707 1.00 39.44 86 CYS A N 1
ATOM 700 C CA . CYS A 1 86 ? -15.146 -22.785 20.646 1.00 39.44 86 CYS A CA 1
ATOM 701 C C . CYS A 1 86 ? -14.201 -23.874 21.182 1.00 39.44 86 CYS A C 1
ATOM 703 O O . CYS A 1 86 ? -13.606 -24.647 20.442 1.00 39.44 86 CYS A O 1
ATOM 705 N N . GLY A 1 87 ? -13.956 -23.832 22.485 1.00 41.88 87 GLY A N 1
ATOM 706 C CA . GLY A 1 87 ? -13.522 -24.949 23.294 1.00 41.88 87 GLY A CA 1
ATOM 707 C C . GLY A 1 87 ? -14.606 -25.051 24.345 1.00 41.88 87 GLY A C 1
ATOM 708 O O . GLY A 1 87 ? -14.803 -24.086 25.080 1.00 41.88 87 GLY A O 1
ATOM 709 N N . SER A 1 88 ? -15.363 -26.147 24.289 1.00 46.41 88 SER A N 1
ATOM 710 C CA . SER A 1 88 ? -16.514 -26.480 25.129 1.00 46.41 88 SER A CA 1
ATOM 711 C C . SER A 1 88 ? -16.609 -25.629 26.396 1.00 46.41 88 SER A C 1
ATOM 713 O O . SER A 1 88 ? -15.724 -25.683 27.257 1.00 46.41 88 SER A O 1
ATOM 715 N N . VAL A 1 89 ? -17.696 -24.866 26.542 1.00 46.84 89 VAL A N 1
ATOM 716 C CA . VAL A 1 89 ? -18.101 -24.348 27.851 1.00 46.84 89 VAL A CA 1
ATOM 717 C C . VAL A 1 89 ? -18.553 -25.562 28.664 1.00 46.84 89 VAL A C 1
ATOM 719 O O . VAL A 1 89 ? -19.740 -25.788 28.871 1.00 46.84 89 VAL A O 1
ATOM 722 N N . ASN A 1 90 ? -17.597 -26.389 29.092 1.00 48.06 90 ASN A N 1
ATOM 723 C CA . ASN A 1 90 ? -17.838 -27.404 30.094 1.00 48.06 90 ASN A CA 1
ATOM 724 C C . ASN A 1 90 ? -18.343 -26.649 31.318 1.00 48.06 90 ASN A C 1
ATOM 726 O O . ASN A 1 90 ? -17.700 -25.712 31.804 1.00 48.06 90 ASN A O 1
ATOM 730 N N . VAL A 1 91 ? -19.548 -27.017 31.740 1.00 51.97 91 VAL A N 1
ATOM 731 C CA . VAL A 1 91 ? -20.263 -26.467 32.886 1.00 51.97 91 VAL A CA 1
ATOM 732 C C . VAL A 1 91 ? -19.286 -26.328 34.057 1.00 51.97 91 VAL A C 1
ATOM 734 O O . VAL A 1 91 ? -18.884 -27.311 34.668 1.00 51.97 91 VAL A O 1
ATOM 737 N N . LYS A 1 92 ? -18.883 -25.092 34.379 1.00 56.22 92 LYS A N 1
ATOM 738 C CA . LYS A 1 92 ? -17.844 -24.793 35.388 1.00 56.22 92 LYS A CA 1
ATOM 739 C C . LYS A 1 92 ? -18.288 -25.041 36.838 1.00 56.22 92 LYS A C 1
ATOM 741 O O . LYS A 1 92 ? -17.608 -24.629 37.771 1.00 56.22 92 LYS A O 1
ATOM 746 N N . SER A 1 93 ? -19.449 -25.655 37.046 1.00 54.81 93 SER A N 1
ATOM 747 C CA . SER A 1 93 ? -20.070 -25.821 38.358 1.00 54.81 93 SER A CA 1
ATOM 748 C C . SER A 1 93 ? -20.512 -27.272 38.551 1.00 54.81 93 SER A C 1
ATOM 750 O O . SER A 1 93 ? -21.511 -27.682 37.953 1.00 54.81 93 SER A O 1
ATOM 752 N N . PRO A 1 94 ? -19.842 -28.035 39.436 1.00 58.56 94 PRO A N 1
ATOM 753 C CA . PRO A 1 94 ? -20.287 -29.371 39.835 1.00 58.56 94 PRO A CA 1
ATOM 754 C C . PRO A 1 94 ? -21.722 -29.378 40.384 1.00 58.56 94 PRO A C 1
ATOM 756 O O . PRO A 1 94 ? -22.447 -30.356 40.230 1.00 58.56 94 PRO A O 1
ATOM 759 N N . ARG A 1 95 ? -22.160 -28.264 40.992 1.00 60.25 95 ARG A N 1
ATOM 760 C CA . ARG A 1 95 ? -23.528 -28.102 41.511 1.00 60.25 95 ARG A CA 1
ATOM 761 C C . ARG A 1 95 ? -24.563 -28.017 40.391 1.00 60.25 95 ARG A C 1
ATOM 763 O O . ARG A 1 95 ? -25.628 -28.606 40.509 1.00 60.25 95 ARG A O 1
ATOM 770 N N . ARG A 1 96 ? -24.240 -27.317 39.300 1.00 59.09 96 ARG A N 1
ATOM 771 C CA . ARG A 1 96 ? -25.139 -27.171 38.146 1.00 59.09 96 ARG A CA 1
ATOM 772 C C . ARG A 1 96 ? -25.264 -28.476 37.362 1.00 59.09 96 ARG A C 1
ATOM 774 O O . ARG A 1 96 ? -26.336 -28.753 36.853 1.00 59.09 96 ARG A O 1
ATOM 781 N N . PHE A 1 97 ? -24.204 -29.282 37.316 1.00 60.69 97 PHE A N 1
ATOM 782 C CA . PHE A 1 97 ? -24.254 -30.605 36.691 1.00 60.69 97 PHE A CA 1
ATOM 783 C C . PHE A 1 97 ? -25.196 -31.552 37.448 1.00 60.69 97 PHE A C 1
ATOM 785 O O . PHE A 1 97 ? -26.054 -32.168 36.831 1.00 60.69 97 PHE A O 1
ATOM 792 N N . LYS A 1 98 ? -25.112 -31.585 38.789 1.00 65.56 98 LYS A N 1
ATOM 793 C CA . LYS A 1 98 ? -26.031 -32.377 39.626 1.00 65.56 98 LYS A CA 1
ATOM 794 C C . LYS A 1 98 ? -27.491 -31.934 39.504 1.00 65.56 98 LYS A C 1
ATOM 796 O O . LYS A 1 98 ? -28.358 -32.790 39.450 1.00 65.56 98 LYS A O 1
ATOM 801 N N . LEU A 1 99 ? -27.751 -30.625 39.434 1.00 65.44 99 LEU A N 1
ATOM 802 C CA . LEU A 1 99 ? -29.110 -30.098 39.269 1.00 65.44 99 LEU A CA 1
ATOM 803 C C . LEU A 1 99 ? -29.736 -30.557 37.944 1.00 65.44 99 LEU A C 1
ATOM 805 O O . LEU A 1 99 ? -30.853 -31.050 37.939 1.00 65.44 99 LEU A O 1
ATOM 809 N N . VAL A 1 100 ? -28.990 -30.448 36.841 1.00 69.62 100 VAL A N 1
ATOM 810 C CA . VAL A 1 100 ? -29.462 -30.867 35.510 1.00 69.62 100 VAL A CA 1
ATOM 811 C C . VAL A 1 100 ? -29.713 -32.377 35.462 1.00 69.62 100 VAL A C 1
ATOM 813 O O . VAL A 1 100 ? -30.674 -32.812 34.841 1.00 69.62 100 VAL A O 1
ATOM 816 N N . GLN A 1 101 ? -28.882 -33.168 36.148 1.00 67.81 101 GLN A N 1
ATOM 817 C CA . GLN A 1 101 ? -29.044 -34.620 36.235 1.00 67.81 101 GLN A CA 1
ATOM 818 C C . GLN A 1 101 ? -30.290 -35.012 37.049 1.00 67.81 101 GLN A C 1
ATOM 820 O O . GLN A 1 101 ? -31.064 -35.861 36.619 1.00 67.81 101 GLN A O 1
ATOM 825 N N . GLN A 1 102 ? -30.536 -34.325 38.168 1.00 68.12 102 GLN A N 1
ATOM 826 C CA . GLN A 1 102 ? -31.744 -34.504 38.980 1.00 68.12 102 GLN A CA 1
ATOM 827 C C . GLN A 1 102 ? -33.016 -34.074 38.244 1.00 68.12 102 GLN A C 1
ATOM 829 O O . GLN A 1 102 ? -34.034 -34.748 38.355 1.00 68.12 102 GLN A O 1
ATOM 834 N N . GLU A 1 103 ? -32.964 -32.977 37.481 1.00 66.50 103 GLU A N 1
ATOM 835 C CA . GLU A 1 103 ? -34.088 -32.563 36.640 1.00 66.50 103 GLU A CA 1
ATOM 836 C C . GLU A 1 103 ? -34.389 -33.639 35.593 1.00 66.50 103 GLU A C 1
ATOM 838 O O . GLU A 1 103 ? -35.538 -34.046 35.484 1.00 66.50 103 GLU A O 1
ATOM 843 N N . SER A 1 104 ? -33.380 -34.176 34.893 1.00 65.56 104 SER A N 1
ATOM 844 C CA . SER A 1 104 ? -33.598 -35.245 33.906 1.00 65.56 104 SER A CA 1
ATOM 845 C C . SER A 1 104 ? -34.137 -36.547 34.505 1.00 65.56 104 SER A C 1
ATOM 847 O O . SER A 1 104 ? -34.977 -37.179 33.881 1.00 65.56 104 SER A O 1
ATOM 849 N N . GLU A 1 105 ? -33.708 -36.921 35.713 1.00 71.38 105 GLU A N 1
ATOM 850 C CA . GLU A 1 105 ? -34.185 -38.127 36.412 1.00 71.38 105 GLU A CA 1
ATOM 851 C C . GLU A 1 105 ? -35.622 -37.984 36.945 1.00 71.38 105 GLU A C 1
ATOM 853 O O . GLU A 1 105 ? -36.235 -38.978 37.314 1.00 71.38 105 GLU A O 1
ATOM 858 N N . SER A 1 106 ? -36.167 -36.763 36.992 1.00 70.94 106 SER A N 1
ATOM 859 C CA . SER A 1 106 ? -37.549 -36.501 37.423 1.00 70.94 106 SER A CA 1
ATOM 860 C C . SER A 1 106 ? -38.582 -36.518 36.289 1.00 70.94 106 SER A C 1
ATOM 862 O O . SER A 1 106 ? -39.769 -36.333 36.555 1.00 70.94 106 SER A O 1
ATOM 864 N N . TYR A 1 107 ? -38.136 -36.695 35.039 1.00 62.81 107 TYR A N 1
ATOM 865 C CA . TYR A 1 107 ? -38.997 -36.720 33.850 1.00 62.81 107 TYR A CA 1
ATOM 866 C C . TYR A 1 107 ? -39.345 -38.134 33.342 1.00 62.81 107 TYR A C 1
ATOM 868 O O . TYR A 1 107 ? -40.043 -38.227 32.331 1.00 62.81 107 TYR A O 1
ATOM 876 N N . ASP A 1 108 ? -38.924 -39.191 34.043 1.00 51.31 108 ASP A N 1
ATOM 877 C CA . ASP A 1 108 ? -39.403 -40.576 33.868 1.00 51.31 108 ASP A CA 1
ATOM 878 C C . ASP A 1 108 ? -40.363 -40.969 35.009 1.00 51.31 108 ASP A C 1
ATOM 880 O O . ASP A 1 108 ? -41.288 -41.778 34.756 1.00 51.31 108 ASP A O 1
#

pLDDT: mean 86.79, std 17.85, range [39.44, 98.69]